Protein AF-A0A1S8DA06-F1 (afdb_monomer_lite)

Secondary structure (DSSP, 8-state):
----TT-----------HHHHHHHHHHHHHHHHH--TTS-HHHHHHHHHHHHHHHHHHH--

Radius of gyration: 16.61 Å; chains: 1; bounding box: 41×39×34 Å

pLDDT: mean 78.55, std 17.54, range [46.19, 95.5]

Organism: NCBI:txid207340

Structure (mmCIF, N/CA/C/O backbone):
data_AF-A0A1S8DA06-F1
#
_entry.id   AF-A0A1S8DA06-F1
#
loop_
_atom_site.group_PDB
_atom_site.id
_atom_site.type_symbol
_atom_site.label_atom_id
_atom_site.label_alt_id
_atom_site.label_comp_id
_atom_site.label_asym_id
_atom_site.label_entity_id
_atom_site.label_seq_id
_atom_site.pdbx_PDB_ins_code
_atom_site.Cartn_x
_atom_site.Cartn_y
_atom_site.Cartn_z
_atom_site.occupancy
_atom_site.B_iso_or_equiv
_atom_site.auth_seq_id
_atom_site.auth_comp_id
_atom_site.auth_asym_id
_atom_site.auth_atom_id
_atom_site.pdbx_PDB_model_num
ATOM 1 N N . MET A 1 1 ? -28.907 32.025 8.279 1.00 46.19 1 MET A N 1
ATOM 2 C CA . MET A 1 1 ? -27.520 31.512 8.303 1.00 46.19 1 MET A CA 1
ATOM 3 C C . MET A 1 1 ? -27.577 30.029 7.958 1.00 46.19 1 MET A C 1
ATOM 5 O O . MET A 1 1 ? -28.156 29.279 8.728 1.00 46.19 1 MET A O 1
ATOM 9 N N . ARG A 1 2 ? -27.129 29.622 6.761 1.00 52.41 2 ARG A N 1
ATOM 10 C CA . ARG A 1 2 ? -27.153 28.210 6.334 1.00 52.41 2 ARG A CA 1
ATOM 11 C C . ARG A 1 2 ? -25.974 27.484 6.984 1.00 52.41 2 ARG A C 1
ATOM 13 O O . ARG A 1 2 ? -24.832 27.826 6.696 1.00 52.41 2 ARG A O 1
ATOM 20 N N . ALA A 1 3 ? -26.254 26.529 7.865 1.00 47.97 3 ALA A N 1
ATOM 21 C CA . ALA A 1 3 ? -25.246 25.601 8.355 1.00 47.97 3 ALA A CA 1
ATOM 22 C C . ALA A 1 3 ? -24.819 24.703 7.184 1.00 47.97 3 ALA A C 1
ATOM 24 O O . ALA A 1 3 ? -25.651 24.015 6.598 1.00 47.97 3 ALA A O 1
ATOM 25 N N . PHE A 1 4 ? -23.545 24.773 6.799 1.00 50.50 4 PHE A N 1
ATOM 26 C CA . PHE A 1 4 ? -22.949 23.833 5.856 1.00 50.50 4 PHE A CA 1
ATOM 27 C C . PHE A 1 4 ? -22.758 22.499 6.584 1.00 50.50 4 PHE A C 1
ATOM 29 O O . PHE A 1 4 ? -21.948 22.400 7.508 1.00 50.50 4 PHE A O 1
ATOM 36 N N . GLU A 1 5 ? -23.538 21.494 6.192 1.00 48.22 5 GLU A N 1
ATOM 37 C CA . GLU A 1 5 ? -23.356 20.104 6.604 1.00 48.22 5 GLU A CA 1
ATOM 38 C C . GLU A 1 5 ? -21.943 19.653 6.207 1.00 48.22 5 GLU A C 1
ATOM 40 O O . GLU A 1 5 ? -21.596 19.653 5.027 1.00 48.22 5 GLU A O 1
ATOM 45 N N . GLY A 1 6 ? -21.097 19.327 7.190 1.00 52.00 6 GLY A N 1
ATOM 46 C CA . GLY A 1 6 ? -19.742 18.830 6.923 1.00 52.00 6 GLY A CA 1
ATOM 47 C C . GLY A 1 6 ? -18.641 19.276 7.883 1.00 52.00 6 GLY A C 1
ATOM 48 O O . GLY A 1 6 ? -17.491 18.897 7.674 1.00 52.00 6 GLY A O 1
ATOM 49 N N . GLN A 1 7 ? -18.938 20.039 8.942 1.00 58.50 7 GLN A N 1
ATOM 50 C CA . GLN A 1 7 ? -17.946 20.308 9.992 1.00 58.50 7 GLN A CA 1
ATOM 51 C C . GLN A 1 7 ? -17.725 19.076 10.884 1.00 58.50 7 GLN A C 1
ATOM 53 O O . GLN A 1 7 ? -18.111 19.052 12.048 1.00 58.50 7 GLN A O 1
ATOM 58 N N . PHE A 1 8 ? -17.046 18.059 10.357 1.00 50.88 8 PHE A N 1
ATOM 59 C CA . PHE A 1 8 ? -16.373 17.057 11.181 1.00 50.88 8 PHE A CA 1
ATOM 60 C C . PHE A 1 8 ? -14.999 17.595 11.591 1.00 50.88 8 PHE A C 1
ATOM 62 O O . PHE A 1 8 ? -13.964 17.094 11.166 1.00 50.88 8 PHE A O 1
ATOM 69 N N . SER A 1 9 ? -14.985 18.643 12.415 1.00 50.19 9 SER A N 1
ATOM 70 C CA . SER A 1 9 ? -13.794 19.001 13.191 1.00 50.19 9 SER A CA 1
ATOM 71 C C . SER A 1 9 ? -13.894 18.340 14.563 1.00 50.19 9 SER A C 1
ATOM 73 O O . SER A 1 9 ? -13.885 19.005 15.599 1.00 50.19 9 SER A O 1
ATOM 75 N N . ASP A 1 10 ? -14.020 17.015 14.575 1.00 53.50 10 ASP A N 1
ATOM 76 C CA . ASP A 1 10 ? -13.815 16.268 15.804 1.00 53.50 10 ASP A CA 1
ATOM 77 C C . ASP A 1 10 ? -12.317 16.267 16.082 1.00 53.50 10 ASP A C 1
ATOM 79 O O . ASP A 1 10 ? -11.536 15.582 15.422 1.00 53.50 10 ASP A O 1
ATOM 83 N N . ASN A 1 11 ? -11.940 17.065 17.075 1.00 47.19 11 ASN A N 1
ATOM 84 C CA . ASN A 1 11 ? -10.618 17.195 17.679 1.00 47.19 11 ASN A CA 1
ATOM 85 C C . ASN A 1 11 ? -10.211 15.891 18.407 1.00 47.19 11 ASN A C 1
ATOM 87 O O . ASN A 1 11 ? -9.814 15.895 19.571 1.00 47.19 11 ASN A O 1
ATOM 91 N N . LYS A 1 12 ? -10.398 14.739 17.754 1.00 52.12 12 LYS A N 1
ATOM 92 C CA . LYS A 1 12 ? -9.914 13.439 18.201 1.00 52.12 12 LYS A CA 1
ATOM 93 C C . LYS A 1 12 ? -8.453 13.332 17.771 1.00 52.12 12 LYS A C 1
ATOM 95 O O . LYS A 1 12 ? -8.129 13.728 16.650 1.00 52.12 12 LYS A O 1
ATOM 100 N N . PRO A 1 13 ? -7.562 12.777 18.611 1.00 48.91 13 PRO A N 1
ATOM 101 C CA . PRO A 1 13 ? -6.227 12.419 18.155 1.00 48.91 13 PRO A CA 1
ATOM 102 C C . PRO A 1 13 ? -6.404 11.564 16.902 1.00 48.91 13 PRO A C 1
ATOM 104 O O . PRO A 1 13 ? -7.129 10.570 16.959 1.00 48.91 13 PRO A O 1
ATOM 107 N N . ILE A 1 14 ? -5.829 12.004 15.777 1.00 56.03 14 ILE A N 1
ATOM 108 C CA . ILE A 1 14 ? -5.991 11.399 14.449 1.00 56.03 14 ILE A CA 1
ATOM 109 C C . ILE A 1 14 ? -5.449 9.966 14.522 1.00 56.03 14 ILE A C 1
ATOM 111 O O . ILE A 1 14 ? -4.298 9.684 14.189 1.00 56.03 14 ILE A O 1
ATOM 115 N N . GLN A 1 15 ? -6.261 9.028 15.010 1.00 52.28 15 GLN A N 1
ATOM 116 C C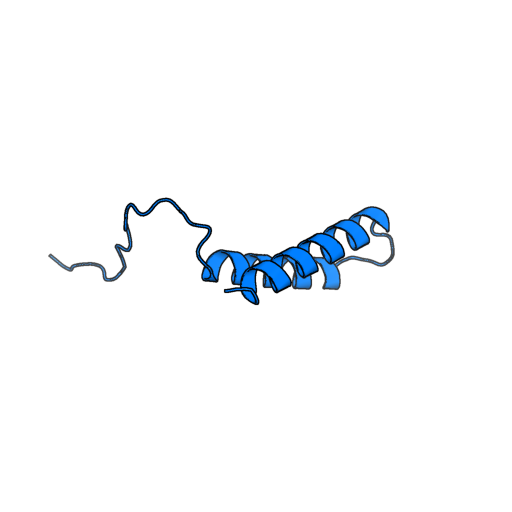A . GLN A 1 15 ? -5.999 7.603 14.931 1.00 52.28 15 GLN A CA 1
ATOM 117 C C . GLN A 1 15 ? -6.235 7.220 13.478 1.00 52.28 15 GLN A C 1
ATOM 119 O O . GLN A 1 15 ? -7.268 6.615 13.216 1.00 52.28 15 GLN A O 1
ATOM 124 N N . ARG A 1 16 ? -5.331 7.632 12.564 1.00 56.03 16 ARG A N 1
ATOM 125 C CA . ARG A 1 16 ? -5.290 7.316 11.118 1.00 56.03 16 ARG A CA 1
ATOM 126 C C . ARG A 1 16 ? -6.587 6.639 10.695 1.00 56.03 16 ARG A C 1
ATOM 128 O O . ARG A 1 16 ? -6.661 5.403 10.778 1.00 56.03 16 ARG A O 1
ATOM 135 N N . ASN A 1 17 ? -7.621 7.450 10.445 1.00 71.56 17 ASN A N 1
ATOM 136 C CA . ASN A 1 17 ? -9.005 6.985 10.407 1.00 71.56 17 ASN A CA 1
ATOM 137 C C . ASN A 1 17 ? -9.056 5.759 9.490 1.00 71.56 17 ASN A C 1
ATOM 139 O O . ASN A 1 17 ? -8.397 5.733 8.452 1.00 71.56 17 ASN A O 1
ATOM 143 N N . ARG A 1 18 ? -9.783 4.700 9.870 1.00 78.69 18 ARG A N 1
ATOM 144 C CA . ARG A 1 18 ? -9.841 3.437 9.098 1.00 78.69 18 ARG A CA 1
ATOM 145 C C . ARG A 1 18 ? -10.097 3.699 7.603 1.00 78.69 18 ARG A C 1
ATOM 147 O O . ARG A 1 18 ? -9.583 2.987 6.749 1.00 78.69 18 ARG A O 1
ATOM 154 N N . GLU A 1 19 ? -10.839 4.761 7.306 1.00 81.12 19 GLU A N 1
ATOM 155 C CA . GLU A 1 19 ? -11.060 5.321 5.972 1.00 81.12 19 GLU A CA 1
ATOM 156 C C . GLU A 1 19 ? -9.802 5.818 5.261 1.00 81.12 19 GLU A C 1
ATOM 158 O O . GLU A 1 19 ? -9.575 5.432 4.120 1.00 81.12 19 GLU A O 1
ATOM 163 N N . GLU A 1 20 ? -8.955 6.605 5.918 1.00 84.56 20 GLU A N 1
ATOM 164 C CA . GLU A 1 20 ? -7.676 7.061 5.368 1.00 84.56 20 GLU A CA 1
ATOM 165 C C . GLU A 1 20 ? -6.749 5.882 5.079 1.00 84.56 20 GLU A C 1
ATOM 167 O O . GLU A 1 20 ? -6.130 5.833 4.020 1.00 84.56 20 GLU A O 1
ATOM 172 N N . LYS A 1 21 ? -6.703 4.883 5.972 1.00 87.00 21 LYS A N 1
ATOM 173 C CA . LYS A 1 21 ? -5.927 3.654 5.737 1.00 87.00 21 LYS A CA 1
ATOM 174 C C . LYS A 1 21 ? -6.455 2.863 4.540 1.00 87.00 21 LYS A C 1
ATOM 176 O O . LYS A 1 21 ? -5.657 2.361 3.754 1.00 87.00 21 LYS A O 1
ATOM 181 N N . ARG A 1 22 ? -7.780 2.771 4.373 1.00 88.81 22 ARG A N 1
ATOM 182 C CA . ARG A 1 22 ? -8.404 2.153 3.189 1.00 88.81 22 ARG A CA 1
ATOM 183 C C . ARG A 1 22 ? -8.107 2.938 1.911 1.00 88.81 22 ARG A C 1
ATOM 185 O O . ARG A 1 22 ? -7.807 2.330 0.889 1.00 88.81 22 ARG A O 1
ATOM 192 N N . ARG A 1 23 ? -8.165 4.271 1.967 1.00 89.62 23 ARG A N 1
ATOM 193 C CA . ARG A 1 23 ? -7.839 5.146 0.834 1.00 89.62 23 ARG A CA 1
ATOM 194 C C . ARG A 1 23 ? -6.380 4.982 0.420 1.00 89.62 23 ARG A C 1
ATOM 196 O O . ARG A 1 23 ? -6.114 4.749 -0.753 1.00 89.62 23 ARG A O 1
ATOM 203 N N . LEU A 1 24 ? -5.468 5.019 1.389 1.00 88.62 24 LEU A N 1
ATOM 204 C CA . LEU A 1 24 ? -4.042 4.804 1.169 1.00 88.62 24 LEU A CA 1
ATOM 205 C C . LEU A 1 24 ? -3.763 3.411 0.596 1.00 88.62 24 LEU A C 1
ATOM 207 O O . LEU A 1 24 ? -2.957 3.276 -0.315 1.00 88.62 24 LEU A O 1
ATOM 211 N N . LEU A 1 25 ? -4.436 2.375 1.105 1.00 93.38 25 LEU A N 1
ATOM 212 C CA . LEU A 1 25 ? -4.309 1.020 0.573 1.00 93.38 25 LEU A CA 1
ATOM 213 C C . LEU A 1 25 ? -4.652 0.978 -0.922 1.00 93.38 25 LEU A C 1
ATOM 215 O O . LEU A 1 25 ? -3.861 0.465 -1.710 1.00 93.38 25 LEU A O 1
ATOM 219 N N . ARG A 1 26 ? -5.791 1.563 -1.304 1.00 93.56 26 ARG A N 1
ATOM 220 C CA . ARG A 1 26 ? -6.226 1.632 -2.701 1.00 93.56 26 ARG A CA 1
ATOM 221 C C . ARG A 1 26 ? -5.220 2.387 -3.576 1.00 93.56 26 ARG A C 1
ATOM 223 O O . ARG A 1 26 ? -4.864 1.905 -4.644 1.00 93.56 26 ARG A O 1
ATOM 230 N N . GLU A 1 27 ? -4.732 3.534 -3.114 1.00 92.69 27 GLU A N 1
ATOM 231 C CA . GLU A 1 27 ? -3.758 4.350 -3.849 1.00 92.69 27 GLU A CA 1
ATOM 232 C C . GLU A 1 27 ? -2.432 3.606 -4.084 1.00 92.69 27 GLU A C 1
ATOM 234 O O . GLU A 1 27 ? -1.860 3.667 -5.174 1.00 92.69 27 GLU A O 1
ATOM 239 N N . LEU A 1 28 ? -1.959 2.844 -3.093 1.00 93.50 28 LEU A N 1
ATOM 240 C CA . LEU A 1 28 ? -0.747 2.032 -3.227 1.00 93.50 28 LEU A CA 1
ATOM 241 C C . LEU A 1 28 ? -0.943 0.850 -4.187 1.00 93.50 28 LEU A C 1
ATOM 243 O O . LEU A 1 28 ? -0.024 0.525 -4.939 1.00 93.50 28 LEU A O 1
ATOM 247 N N . GLU A 1 29 ? -2.119 0.217 -4.182 1.00 93.81 29 GLU A N 1
ATOM 248 C CA . GLU A 1 29 ? -2.462 -0.848 -5.132 1.00 93.81 29 GLU A CA 1
ATOM 249 C C . GLU A 1 29 ? -2.540 -0.318 -6.571 1.00 93.81 29 GLU A C 1
ATOM 251 O O . GLU A 1 29 ? -1.953 -0.918 -7.473 1.00 93.81 29 GLU A O 1
ATOM 256 N N . GLU A 1 30 ? -3.183 0.835 -6.781 1.00 94.44 30 GLU A N 1
ATOM 257 C CA . GLU A 1 30 ? -3.239 1.518 -8.081 1.00 94.44 30 GLU A CA 1
ATOM 258 C C . GLU A 1 30 ? -1.839 1.934 -8.553 1.00 94.44 30 GLU A C 1
ATOM 260 O O . GLU A 1 30 ? -1.470 1.691 -9.704 1.00 94.44 30 GLU A O 1
ATOM 265 N N . THR A 1 31 ? -1.018 2.478 -7.650 1.00 91.94 31 THR A N 1
ATOM 266 C CA . THR A 1 31 ? 0.376 2.838 -7.943 1.00 91.94 31 THR A CA 1
ATOM 267 C C . THR A 1 31 ? 1.167 1.616 -8.389 1.00 91.94 31 THR A C 1
ATOM 269 O O . THR A 1 31 ? 1.835 1.674 -9.419 1.00 91.94 31 THR A O 1
ATOM 272 N N . LEU A 1 32 ? 1.067 0.499 -7.657 1.00 90.62 32 LEU A N 1
ATOM 273 C CA . LEU A 1 32 ? 1.752 -0.751 -7.989 1.00 90.62 32 LEU A CA 1
ATOM 274 C C . LEU A 1 32 ? 1.303 -1.301 -9.351 1.00 90.62 32 LEU A C 1
ATOM 276 O O . LEU A 1 32 ? 2.147 -1.754 -10.125 1.00 90.62 32 LEU A O 1
ATOM 280 N N . ALA A 1 33 ? 0.005 -1.232 -9.656 1.00 90.88 33 ALA A N 1
ATOM 281 C CA . ALA A 1 33 ? -0.551 -1.653 -10.941 1.00 90.88 33 ALA A CA 1
ATOM 282 C C . ALA A 1 33 ? -0.095 -0.755 -12.107 1.00 90.88 33 ALA A C 1
ATOM 284 O O . ALA A 1 33 ? 0.142 -1.251 -13.207 1.00 90.88 33 ALA A O 1
ATOM 285 N N . GLY A 1 34 ? 0.080 0.548 -11.866 1.00 91.12 34 GLY A N 1
ATOM 286 C CA . GLY A 1 34 ? 0.575 1.513 -12.852 1.00 91.12 34 GLY A CA 1
ATOM 287 C C . GLY A 1 34 ? 2.092 1.482 -13.079 1.00 91.12 34 GLY A C 1
ATOM 288 O O . GLY A 1 34 ? 2.591 2.140 -13.997 1.00 91.12 34 GLY A O 1
ATOM 289 N N . MET A 1 35 ? 2.859 0.736 -12.273 1.00 89.56 35 MET A N 1
ATOM 290 C CA . MET A 1 35 ? 4.317 0.694 -12.404 1.00 89.56 35 MET A CA 1
ATOM 291 C C . MET A 1 35 ? 4.757 -0.003 -13.695 1.00 89.56 35 MET A C 1
ATOM 293 O O . MET A 1 35 ? 4.587 -1.210 -13.874 1.00 89.56 35 MET A O 1
ATOM 297 N N . LYS A 1 36 ? 5.465 0.737 -14.551 1.00 86.81 36 LYS A N 1
ATOM 298 C CA . LYS A 1 36 ? 6.080 0.202 -15.775 1.00 86.81 36 LYS A CA 1
ATOM 299 C C . LYS A 1 36 ? 7.096 -0.900 -15.473 1.00 86.81 36 LYS A C 1
ATOM 301 O O . LYS A 1 36 ? 7.711 -0.903 -14.411 1.00 86.81 36 LYS A O 1
ATOM 306 N N . ALA A 1 37 ? 7.317 -1.806 -16.430 1.00 77.25 37 ALA A N 1
ATOM 307 C CA . ALA A 1 37 ? 8.192 -2.982 -16.310 1.00 77.25 37 ALA A CA 1
ATOM 308 C C . ALA A 1 37 ? 9.591 -2.683 -15.729 1.00 77.25 37 ALA A C 1
ATOM 310 O O . ALA A 1 37 ? 10.067 -3.461 -14.907 1.00 77.25 37 ALA A O 1
ATOM 311 N N . HIS A 1 38 ? 10.176 -1.537 -16.096 1.00 83.31 38 HIS A N 1
ATOM 312 C CA . HIS A 1 38 ? 11.499 -1.058 -15.675 1.00 83.31 38 HIS A CA 1
ATOM 313 C C . HIS A 1 38 ? 11.531 -0.362 -14.304 1.00 83.31 38 HIS A C 1
ATOM 315 O O . HIS A 1 38 ? 12.570 0.158 -13.904 1.00 83.31 38 HIS A O 1
ATOM 321 N N . ALA A 1 39 ? 10.408 -0.295 -13.587 1.00 84.56 39 ALA A N 1
ATOM 322 C CA . ALA A 1 39 ? 10.407 0.195 -12.218 1.00 84.56 39 ALA A CA 1
ATOM 323 C C . ALA A 1 39 ? 11.310 -0.675 -11.334 1.00 84.56 39 ALA A C 1
ATOM 325 O O . ALA A 1 39 ? 11.3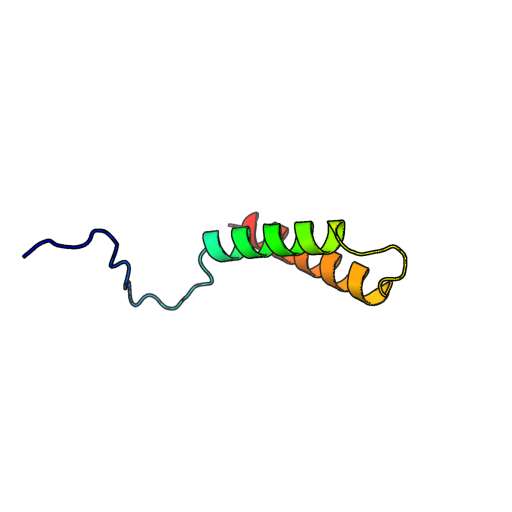36 -1.899 -11.487 1.00 84.56 39 ALA A O 1
ATOM 326 N N . SER A 1 40 ? 12.009 -0.037 -10.391 1.00 88.69 40 SER A N 1
ATOM 327 C CA . SER A 1 40 ? 12.934 -0.732 -9.496 1.00 88.69 40 SER A CA 1
ATOM 328 C C . SER A 1 40 ? 12.250 -1.922 -8.799 1.00 88.69 40 SER A C 1
ATOM 330 O O . SER A 1 40 ? 11.205 -1.728 -8.161 1.00 88.69 40 SER A O 1
ATOM 332 N N . PRO A 1 41 ? 12.828 -3.137 -8.864 1.00 88.50 41 PRO A N 1
ATOM 333 C CA . PRO A 1 41 ? 12.310 -4.301 -8.150 1.00 88.50 41 PRO A CA 1
ATOM 334 C C . PRO A 1 41 ? 12.171 -4.051 -6.644 1.00 88.50 41 PRO A C 1
ATOM 336 O O . PRO A 1 41 ? 11.144 -4.391 -6.061 1.00 88.50 41 PRO A O 1
ATOM 339 N N . SER A 1 42 ? 13.140 -3.357 -6.038 1.00 90.50 42 SER A N 1
ATOM 340 C CA . SER A 1 42 ? 13.123 -3.031 -4.606 1.00 90.50 42 SER A CA 1
ATOM 341 C C . SER A 1 42 ? 11.965 -2.107 -4.218 1.00 90.50 42 SER A C 1
ATOM 343 O O . SER A 1 42 ? 11.387 -2.237 -3.137 1.00 90.50 42 SER A O 1
ATOM 345 N N . LEU A 1 43 ? 11.566 -1.200 -5.116 1.00 89.56 43 LEU A N 1
ATOM 346 C CA . LEU A 1 43 ? 10.422 -0.315 -4.900 1.00 89.56 43 LEU A CA 1
ATOM 347 C C . LEU A 1 43 ? 9.103 -1.093 -4.960 1.00 89.56 43 LEU A C 1
ATOM 349 O O . LEU A 1 43 ? 8.231 -0.893 -4.116 1.00 89.56 43 LEU A O 1
ATOM 353 N N . ARG A 1 44 ? 8.969 -2.024 -5.913 1.00 90.75 44 ARG A N 1
ATOM 354 C CA . ARG A 1 44 ? 7.797 -2.910 -6.003 1.00 90.75 44 ARG A CA 1
ATOM 355 C C . ARG A 1 44 ? 7.641 -3.776 -4.761 1.00 90.75 44 ARG A C 1
ATOM 357 O O . ARG A 1 44 ? 6.530 -3.917 -4.258 1.00 90.75 44 ARG A O 1
ATOM 364 N N . GLU A 1 45 ? 8.735 -4.347 -4.267 1.00 93.25 45 GLU A N 1
ATOM 365 C CA . GLU A 1 45 ? 8.723 -5.128 -3.027 1.00 93.25 45 GLU A CA 1
ATOM 366 C C . GLU A 1 45 ? 8.338 -4.268 -1.825 1.00 93.25 45 GLU A C 1
ATOM 368 O O . GLU A 1 45 ? 7.460 -4.653 -1.055 1.00 93.25 45 GLU A O 1
ATOM 373 N N . SER A 1 46 ? 8.898 -3.062 -1.716 1.00 92.62 46 SER A N 1
ATOM 374 C CA . SER A 1 46 ? 8.560 -2.120 -0.643 1.00 92.62 46 SER A CA 1
ATOM 375 C C . SER A 1 46 ? 7.069 -1.758 -0.640 1.00 92.62 46 SER A C 1
ATOM 377 O O . SER A 1 46 ? 6.425 -1.774 0.412 1.00 92.62 46 SER A O 1
ATOM 379 N N . LEU A 1 47 ? 6.490 -1.499 -1.819 1.00 93.12 47 LEU A N 1
ATOM 380 C CA . LEU A 1 47 ? 5.056 -1.241 -1.980 1.00 93.12 47 LEU A CA 1
ATOM 381 C C . LEU A 1 47 ? 4.209 -2.456 -1.585 1.00 93.12 47 LEU A C 1
ATOM 383 O O . LEU A 1 47 ? 3.250 -2.307 -0.830 1.00 93.12 47 LEU A O 1
ATOM 387 N N . ARG A 1 48 ? 4.581 -3.665 -2.025 1.00 93.94 48 ARG A N 1
ATOM 388 C CA . ARG A 1 48 ? 3.887 -4.910 -1.649 1.00 93.94 48 ARG A CA 1
ATOM 389 C C . ARG A 1 48 ? 3.896 -5.139 -0.139 1.00 93.94 48 ARG A C 1
ATOM 391 O O . ARG A 1 48 ? 2.847 -5.434 0.432 1.00 93.94 48 ARG A O 1
ATOM 398 N N . THR A 1 49 ? 5.042 -4.949 0.511 1.00 95.50 49 THR A N 1
ATOM 399 C CA . THR A 1 49 ? 5.179 -5.069 1.969 1.00 95.50 49 THR A CA 1
ATOM 400 C C . THR A 1 49 ? 4.294 -4.055 2.688 1.00 95.50 49 THR A C 1
ATOM 402 O O . THR A 1 49 ? 3.581 -4.409 3.628 1.00 95.50 49 THR A O 1
ATOM 405 N N . ARG A 1 50 ? 4.266 -2.800 2.219 1.00 93.12 50 ARG A N 1
ATOM 406 C CA . ARG A 1 50 ? 3.423 -1.753 2.810 1.00 93.12 50 ARG A CA 1
ATOM 407 C C . ARG A 1 50 ? 1.929 -2.038 2.648 1.00 93.12 50 ARG A C 1
ATOM 409 O O . ARG A 1 50 ? 1.178 -1.844 3.602 1.00 93.12 50 ARG A O 1
ATOM 416 N N . ILE A 1 51 ? 1.514 -2.520 1.477 1.00 94.88 51 ILE A N 1
ATOM 417 C CA . ILE A 1 51 ? 0.137 -2.949 1.186 1.00 94.88 51 ILE A CA 1
ATOM 418 C C . ILE A 1 51 ? -0.283 -4.072 2.140 1.00 94.88 51 ILE A C 1
ATOM 420 O O . ILE A 1 51 ? -1.346 -3.985 2.750 1.00 94.88 51 ILE A O 1
ATOM 424 N N . GLN A 1 52 ? 0.554 -5.099 2.316 1.00 94.69 52 GLN A N 1
ATOM 425 C CA . GLN A 1 52 ? 0.255 -6.212 3.223 1.00 94.69 52 GLN A 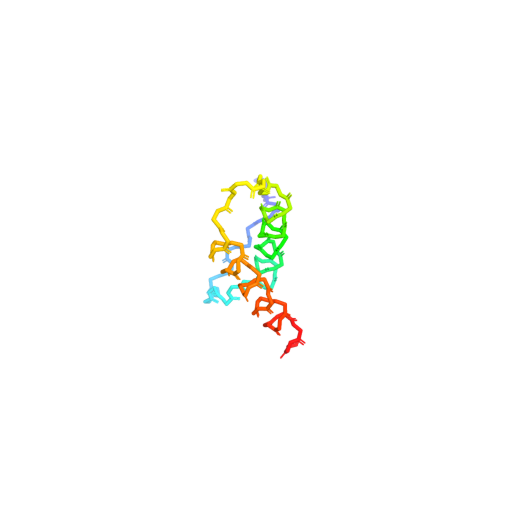CA 1
ATOM 426 C C . GLN A 1 52 ? 0.156 -5.760 4.682 1.00 94.69 52 GLN A C 1
ATOM 428 O O . GLN A 1 52 ? -0.812 -6.096 5.359 1.00 94.69 52 GLN A O 1
ATOM 433 N N . ALA A 1 53 ? 1.089 -4.926 5.150 1.00 92.00 53 ALA A N 1
ATOM 434 C CA . ALA A 1 53 ? 1.028 -4.364 6.498 1.00 92.00 53 ALA A CA 1
ATOM 435 C C . ALA A 1 53 ? -0.279 -3.584 6.735 1.00 92.00 53 ALA A C 1
ATOM 437 O O . ALA A 1 53 ? -0.945 -3.790 7.747 1.00 92.00 53 ALA A O 1
ATOM 438 N N . LEU A 1 54 ? -0.697 -2.752 5.771 1.00 90.81 54 LEU A N 1
ATOM 439 C CA . LEU A 1 54 ? -1.959 -2.009 5.846 1.00 90.81 54 LEU A CA 1
ATOM 440 C C . LEU A 1 54 ? -3.189 -2.926 5.835 1.00 90.81 54 LEU A C 1
ATOM 442 O O . LEU A 1 54 ? -4.136 -2.661 6.574 1.00 90.81 54 LEU A O 1
ATOM 446 N N . LYS A 1 55 ? -3.185 -4.008 5.044 1.00 91.19 55 LYS A N 1
ATOM 447 C CA . LYS A 1 55 ? -4.264 -5.013 5.050 1.00 91.19 55 LYS A CA 1
ATOM 448 C C . LYS A 1 55 ? -4.391 -5.686 6.414 1.00 91.19 55 LYS A C 1
ATOM 450 O O . LYS A 1 55 ? -5.497 -5.756 6.943 1.00 91.19 55 LYS A O 1
ATOM 455 N N . THR A 1 56 ? -3.277 -6.099 7.013 1.00 92.75 56 THR A N 1
ATOM 456 C CA . THR A 1 56 ? -3.256 -6.698 8.356 1.00 92.75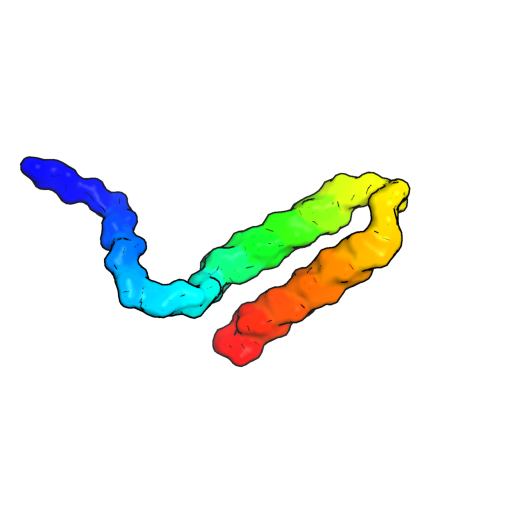 56 THR A CA 1
ATOM 457 C C . THR A 1 56 ? -3.726 -5.711 9.424 1.00 92.75 56 THR A C 1
ATOM 459 O O . THR A 1 56 ? -4.575 -6.058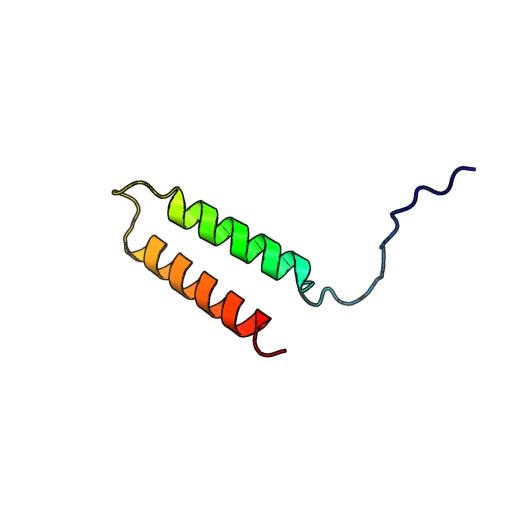 10.241 1.00 92.75 56 THR A O 1
ATOM 462 N N . GLU A 1 57 ? -3.257 -4.459 9.386 1.00 87.75 57 GLU A N 1
ATOM 463 C CA . GLU A 1 57 ? -3.713 -3.401 10.301 1.00 87.75 57 GLU A CA 1
ATOM 464 C C . GLU A 1 57 ? -5.222 -3.115 10.189 1.00 87.75 57 GLU A C 1
ATOM 466 O O . GLU A 1 57 ? -5.842 -2.693 11.165 1.00 87.75 57 GLU A O 1
ATOM 471 N N . LEU A 1 58 ? -5.812 -3.298 9.004 1.00 86.00 58 LEU A N 1
ATOM 472 C CA . LEU A 1 58 ? -7.245 -3.117 8.760 1.00 86.00 58 LEU A CA 1
ATOM 473 C C . LEU A 1 58 ? -8.087 -4.346 9.136 1.00 86.00 58 LEU A C 1
ATOM 475 O O . LEU A 1 58 ? -9.273 -4.178 9.425 1.00 86.00 58 LEU A 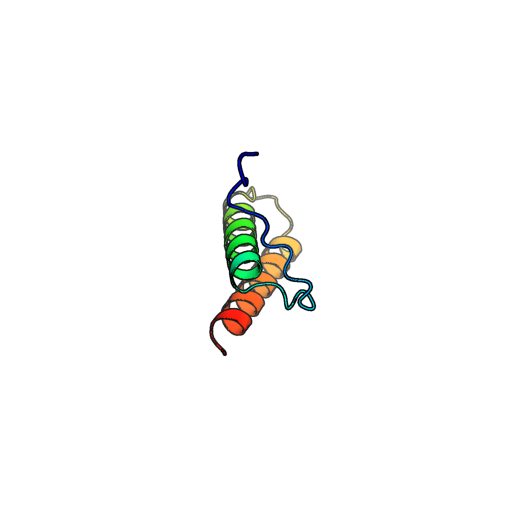O 1
ATOM 479 N N . ALA A 1 59 ? -7.503 -5.548 9.098 1.00 84.56 59 ALA A N 1
ATOM 480 C CA . ALA A 1 59 ? -8.169 -6.814 9.405 1.00 84.56 59 ALA A CA 1
ATOM 481 C C . ALA A 1 59 ? -8.112 -7.185 10.898 1.00 84.56 59 ALA A C 1
ATOM 483 O O . ALA A 1 59 ? -9.051 -7.782 11.409 1.00 84.56 59 ALA A O 1
ATOM 484 N N . GLY A 1 60 ? -7.040 -6.816 11.605 1.00 75.12 60 GLY A N 1
ATOM 485 C CA . GLY A 1 60 ? -6.819 -7.146 13.019 1.00 75.12 60 GLY A CA 1
ATOM 486 C C . GLY A 1 60 ? -7.593 -6.292 14.032 1.00 75.12 60 GLY A C 1
ATOM 487 O O . GLY A 1 60 ? -7.158 -6.202 15.179 1.00 75.12 60 GLY A O 1
ATOM 488 N N . ARG A 1 61 ? -8.685 -5.628 13.626 1.00 51.84 61 ARG A N 1
ATOM 489 C CA . ARG A 1 61 ? -9.518 -4.792 14.506 1.00 51.84 61 ARG A CA 1
ATOM 490 C C . ARG A 1 61 ? -11.008 -4.943 14.235 1.00 51.84 61 ARG A C 1
ATOM 492 O O . ARG A 1 61 ? -11.435 -4.657 13.084 1.00 51.84 61 ARG A O 1
#

Sequence (61 aa):
MRAFEGQFSDNKPIQRNREEKRRLLRELEETLAGMKAHASPSLRESLRTRIQALKTELAGR

Foldseek 3Di:
DDDDPDPPPPVDPPPVPLVNLVVVLVVLVVVLVPDDPPPDPVVNVVSVVSSVVSVCVSVVD